Protein AF-A0A8B9BIR7-F1 (afdb_monomer)

InterPro domains:
  IPR000592 Small ribosomal subunit protein eS27 [PF01667] (57-102)
  IPR000592 Small ribosomal subunit protein eS27 [PS01168] (65-97)
  IPR000592 Small ribosomal subunit protein eS27 [PTHR11594] (31-102)
  IPR011332 Zinc-binding ribosomal protein [SSF57829] (57-102)
  IPR023407 Small ribosomal subunit protein eS27, zinc-binding domain superfamily [G3DSA:2.20.25.100] (31-102)

Foldseek 3Di:
DDDDDDDDDDDDDDDDYDDDDDDPPPPPPDPDDDDPPDHDPVVQVPDDQVPHPDHDDPKDWDWFQDPPPRDTDIDIQQDPDFDADPPPRDTRWDHDPGGTHD

Nearest PDB structures (foldseek):
  7aju-assembly1_Db  TM=9.664E-01  e=1.547E-08  Saccharomyces cerevisiae S288C
  8b2l-assembly1_K1  TM=9.801E-01  e=1.451E-08  Nicotiana tabacum
  5xxu-assembly1_b  TM=9.657E-01  e=2.131E-08  Toxoplasma gondii
  6az1-assembly1_c  TM=9.243E-01  e=4.311E-08  Leishmania donovani
  6xiq-assembly1_AR  TM=9.053E-01  e=1.361E-08  Saccharomyces cerevisiae

Radius of gyration: 37.05 Å; Cα contacts (8 Å, |Δi|>4): 98; chains: 1; bounding box: 102×54×69 Å

Structure (mmCIF, N/CA/C/O backbone):
data_AF-A0A8B9BIR7-F1
#
_entry.id   AF-A0A8B9BIR7-F1
#
loop_
_atom_site.group_PDB
_atom_site.id
_atom_site.type_symbol
_atom_site.label_atom_id
_atom_site.label_alt_id
_atom_site.label_comp_id
_atom_site.label_asym_id
_atom_site.label_entity_id
_atom_site.label_seq_id
_atom_site.pdbx_PDB_ins_code
_atom_site.Cartn_x
_atom_site.Cartn_y
_atom_site.Cartn_z
_atom_site.occupancy
_atom_site.B_iso_or_equiv
_atom_site.auth_seq_id
_atom_site.auth_comp_id
_atom_site.auth_asym_id
_atom_site.auth_atom_id
_atom_site.pdbx_PDB_model_num
ATOM 1 N N . ARG A 1 1 ? 86.215 -30.071 -42.010 1.00 50.22 1 ARG A N 1
ATOM 2 C CA . ARG A 1 1 ? 86.258 -30.140 -43.493 1.00 50.22 1 ARG A CA 1
ATOM 3 C C . ARG A 1 1 ? 86.131 -31.599 -43.901 1.00 50.22 1 ARG A C 1
ATOM 5 O O . ARG A 1 1 ? 86.963 -32.366 -43.439 1.00 50.22 1 ARG A O 1
ATOM 12 N N . HIS A 1 2 ? 85.089 -31.912 -44.678 1.00 37.97 2 HIS A N 1
ATOM 13 C CA . HIS A 1 2 ? 84.948 -32.938 -45.735 1.00 37.97 2 HIS A CA 1
ATOM 14 C C . HIS A 1 2 ? 83.480 -33.417 -45.808 1.00 37.97 2 HIS A C 1
ATOM 16 O O . HIS A 1 2 ? 83.072 -34.328 -45.106 1.00 37.97 2 HIS A O 1
ATOM 22 N N . LEU A 1 3 ? 82.671 -32.652 -46.554 1.00 44.28 3 LEU A N 1
ATOM 23 C CA . LEU A 1 3 ? 81.951 -33.075 -47.766 1.00 44.28 3 LEU A CA 1
ATOM 24 C C . LEU A 1 3 ? 81.347 -34.504 -47.839 1.00 44.28 3 LEU A C 1
ATOM 26 O O . LEU A 1 3 ? 82.097 -35.466 -47.930 1.00 44.28 3 LEU A O 1
ATOM 30 N N . LEU A 1 4 ? 80.006 -34.565 -47.999 1.00 43.12 4 LEU A N 1
ATOM 31 C CA . LEU A 1 4 ? 79.227 -35.215 -49.094 1.00 43.12 4 LEU A CA 1
ATOM 32 C C . LEU A 1 4 ? 78.060 -36.134 -48.679 1.00 43.12 4 LEU A C 1
ATOM 34 O O . LEU A 1 4 ? 78.209 -37.028 -47.858 1.00 43.12 4 LEU A O 1
ATOM 38 N N . GLY A 1 5 ? 76.954 -35.973 -49.423 1.00 35.22 5 GLY A N 1
ATOM 39 C CA . GLY A 1 5 ? 75.919 -36.986 -49.683 1.00 35.22 5 GLY A CA 1
ATOM 40 C C . GLY A 1 5 ? 74.782 -37.001 -48.657 1.00 35.22 5 GLY A C 1
ATOM 41 O O . GLY A 1 5 ? 75.023 -37.024 -47.465 1.00 35.22 5 GLY A O 1
ATOM 42 N N . GLY A 1 6 ? 73.500 -36.978 -49.004 1.00 38.16 6 GLY A N 1
ATOM 43 C CA . GLY A 1 6 ? 72.841 -37.324 -50.255 1.00 38.16 6 GLY A CA 1
ATOM 44 C C . GLY A 1 6 ? 71.629 -38.201 -49.924 1.00 38.16 6 GLY A C 1
ATOM 45 O O . GLY A 1 6 ? 71.755 -39.160 -49.174 1.00 38.16 6 GLY A O 1
ATOM 46 N N . GLY A 1 7 ? 70.478 -37.891 -50.522 1.00 36.06 7 GLY A N 1
ATOM 47 C CA . GLY A 1 7 ? 69.470 -38.896 -50.862 1.00 36.06 7 GLY A CA 1
ATOM 48 C C . GLY A 1 7 ? 68.332 -39.169 -49.871 1.00 36.06 7 GLY A C 1
ATOM 49 O O . GLY A 1 7 ? 68.530 -39.492 -48.707 1.00 36.06 7 GLY A O 1
ATOM 50 N N . GLY A 1 8 ? 67.123 -39.209 -50.438 1.00 34.78 8 GLY A N 1
ATOM 51 C CA . GLY A 1 8 ? 66.208 -40.317 -50.167 1.00 34.78 8 GLY A CA 1
ATOM 52 C C . GLY A 1 8 ? 64.949 -39.974 -49.383 1.00 34.78 8 GLY A C 1
ATOM 53 O O . GLY A 1 8 ? 64.911 -40.070 -48.160 1.00 34.78 8 GLY A O 1
ATOM 54 N N . ALA A 1 9 ? 63.877 -39.681 -50.120 1.00 48.91 9 ALA A N 1
ATOM 55 C CA . ALA A 1 9 ? 62.512 -39.660 -49.617 1.00 48.91 9 ALA A CA 1
ATOM 56 C C . ALA A 1 9 ? 62.182 -40.934 -48.820 1.00 48.91 9 ALA A C 1
ATOM 58 O O . ALA A 1 9 ? 62.383 -42.053 -49.293 1.00 48.91 9 ALA A O 1
ATOM 59 N N . ARG A 1 10 ? 61.590 -40.768 -47.635 1.00 42.69 10 ARG A N 1
ATOM 60 C CA . ARG A 1 10 ? 60.947 -41.866 -46.912 1.00 42.69 10 ARG A CA 1
ATOM 61 C C . ARG A 1 10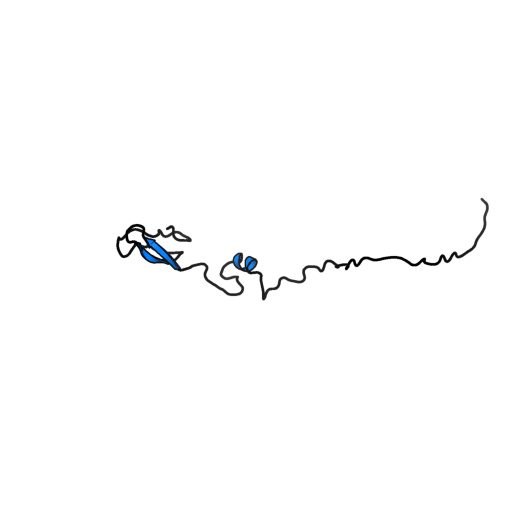 ? 59.489 -41.519 -46.657 1.00 42.69 10 ARG A C 1
ATOM 63 O O . ARG A 1 10 ? 59.120 -41.005 -45.608 1.00 42.69 10 ARG A O 1
ATOM 70 N N . TRP A 1 11 ? 58.660 -41.870 -47.633 1.00 39.38 11 TRP A N 1
ATOM 71 C CA . TRP A 1 11 ? 57.221 -42.011 -47.467 1.00 39.38 11 TRP A CA 1
ATOM 72 C C . TRP A 1 11 ? 56.952 -43.125 -46.448 1.00 39.38 11 TRP A C 1
ATOM 74 O O . TRP A 1 11 ? 57.053 -44.311 -46.770 1.00 39.38 11 TRP A O 1
ATOM 84 N N . ARG A 1 12 ? 56.628 -42.774 -45.198 1.00 43.78 12 ARG A N 1
ATOM 85 C CA . ARG A 1 12 ? 56.000 -43.726 -44.273 1.00 43.78 12 ARG A CA 1
ATOM 86 C C . ARG A 1 12 ? 54.505 -43.459 -44.194 1.00 43.78 12 ARG A C 1
ATOM 88 O O . ARG A 1 12 ? 54.051 -42.536 -43.534 1.00 43.78 12 ARG A O 1
ATOM 95 N N . ARG A 1 13 ? 53.804 -44.336 -44.916 1.00 42.78 13 ARG A N 1
ATOM 96 C CA . ARG A 1 13 ? 52.473 -44.897 -44.660 1.00 42.78 13 ARG A CA 1
ATOM 97 C C . ARG A 1 13 ? 51.864 -44.497 -43.313 1.00 42.78 13 ARG A C 1
ATOM 99 O O . ARG A 1 13 ? 52.381 -44.876 -42.264 1.00 42.78 13 ARG A O 1
ATOM 106 N N . GLY A 1 14 ? 50.717 -43.824 -43.391 1.00 38.50 14 GLY A N 1
ATOM 107 C CA . GLY A 1 14 ? 49.757 -43.751 -42.299 1.00 38.50 14 GLY A CA 1
ATOM 108 C C . GLY A 1 14 ? 49.264 -45.151 -41.940 1.00 38.50 14 GLY A C 1
ATOM 109 O O . GLY A 1 14 ? 48.862 -45.920 -42.814 1.00 38.50 14 GLY A O 1
ATOM 110 N N . ALA A 1 15 ? 49.341 -45.476 -40.654 1.00 47.03 15 ALA A N 1
ATOM 111 C CA . ALA A 1 15 ? 48.680 -46.627 -40.067 1.00 47.03 15 ALA A CA 1
ATOM 112 C C . ALA A 1 15 ? 47.296 -46.188 -39.576 1.00 47.03 15 ALA A C 1
ATOM 114 O O . ALA A 1 15 ? 47.158 -45.170 -38.897 1.00 47.03 15 ALA A O 1
ATOM 115 N N . ALA A 1 16 ? 46.283 -46.953 -39.966 1.00 39.97 16 ALA A N 1
ATOM 116 C CA . ALA A 1 16 ? 44.903 -46.782 -39.559 1.00 39.97 16 ALA A CA 1
ATOM 117 C C . ALA A 1 16 ? 44.614 -47.491 -38.222 1.00 39.97 16 ALA A C 1
ATOM 119 O O . ALA A 1 16 ? 44.971 -48.655 -38.064 1.00 39.97 16 ALA A O 1
ATOM 120 N N . GLY A 1 17 ? 43.872 -46.795 -37.348 1.00 42.88 17 GLY A N 1
ATOM 121 C CA . GLY A 1 17 ? 42.937 -47.333 -36.342 1.00 42.88 17 GLY A CA 1
ATOM 122 C C . GLY A 1 17 ? 43.515 -47.829 -35.003 1.00 42.88 17 GLY A C 1
ATOM 123 O O . GLY A 1 17 ? 44.701 -48.136 -34.946 1.00 42.88 17 GLY A O 1
ATOM 124 N N . PRO A 1 18 ? 42.695 -47.959 -33.929 1.00 50.88 18 PRO A N 1
ATOM 125 C CA . PRO A 1 18 ? 41.223 -47.931 -33.912 1.00 50.88 18 PRO A CA 1
ATOM 126 C C . PRO A 1 18 ? 40.586 -47.024 -32.827 1.00 50.88 18 PRO A C 1
ATOM 128 O O . PRO A 1 18 ? 41.222 -46.621 -31.862 1.00 50.88 18 PRO A O 1
ATOM 131 N N . GLY A 1 19 ? 39.269 -46.818 -32.944 1.00 39.03 19 GLY A N 1
ATOM 132 C CA . GLY A 1 19 ? 38.388 -46.914 -31.773 1.00 39.03 19 GLY A CA 1
ATOM 133 C C . GLY A 1 19 ? 37.918 -45.619 -31.106 1.00 39.03 19 GLY A C 1
ATOM 134 O O . GLY A 1 19 ? 38.591 -45.079 -30.244 1.00 39.03 19 GLY A O 1
ATOM 135 N N . GLY A 1 20 ? 36.678 -45.236 -31.433 1.00 42.78 20 GLY A N 1
ATOM 136 C CA . GLY A 1 20 ? 35.608 -45.065 -30.441 1.00 42.78 20 GLY A CA 1
ATOM 137 C C . GLY A 1 20 ? 35.663 -43.869 -29.486 1.00 42.78 20 GLY A C 1
ATOM 138 O O . GLY A 1 20 ? 36.449 -43.836 -28.550 1.00 42.78 20 GLY A O 1
ATOM 139 N N . GLY A 1 21 ? 34.690 -42.968 -29.634 1.00 38.84 21 GLY A N 1
ATOM 140 C CA . GLY A 1 21 ? 34.287 -42.046 -28.572 1.00 38.84 21 GLY A CA 1
ATOM 141 C C . GLY A 1 21 ? 33.890 -40.686 -29.119 1.00 38.84 21 GLY A C 1
ATOM 142 O O . GLY A 1 21 ? 34.745 -39.844 -29.374 1.00 38.84 21 GLY A O 1
ATOM 143 N N . GLY A 1 22 ? 32.589 -40.478 -29.321 1.00 46.56 22 GLY A N 1
ATOM 144 C CA . GLY A 1 22 ? 32.037 -39.185 -29.702 1.00 46.56 22 GLY A CA 1
ATOM 145 C C . GLY A 1 22 ? 32.381 -38.125 -28.661 1.00 46.56 22 GLY A C 1
ATOM 146 O O . GLY A 1 22 ? 31.855 -38.137 -27.555 1.00 46.56 22 GLY A O 1
ATOM 147 N N . ALA A 1 23 ? 33.257 -37.200 -29.029 1.00 44.41 23 ALA A N 1
ATOM 148 C CA . ALA A 1 23 ? 33.364 -35.911 -28.375 1.00 44.41 23 ALA A CA 1
ATOM 149 C C . ALA A 1 23 ? 32.863 -34.893 -29.390 1.00 44.41 23 ALA A C 1
ATOM 151 O O . ALA A 1 23 ? 33.598 -3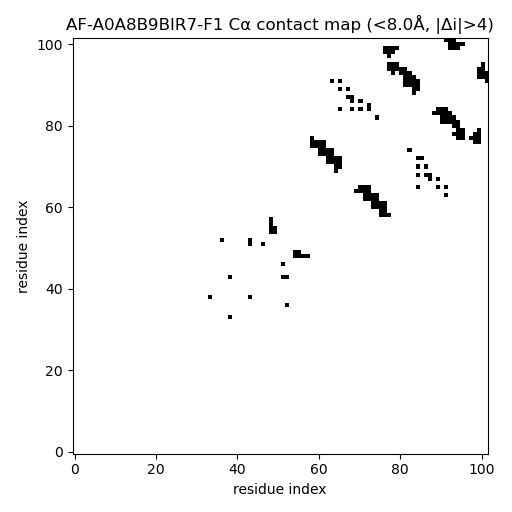4.457 -30.281 1.00 44.41 23 ALA A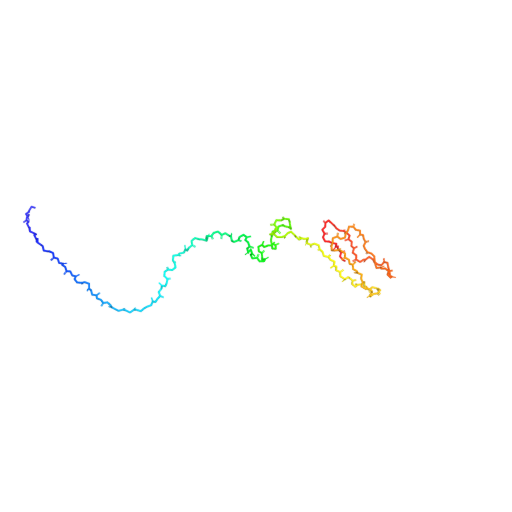 O 1
ATOM 152 N N . GLU A 1 24 ? 31.574 -34.578 -29.287 1.00 47.62 24 GLU A N 1
ATOM 153 C CA . GLU A 1 24 ? 30.995 -33.416 -29.937 1.00 47.62 24 GLU A CA 1
ATOM 154 C C . GLU A 1 24 ? 31.815 -32.213 -29.477 1.00 47.62 24 GLU A C 1
ATOM 156 O O . GLU A 1 24 ? 31.728 -31.753 -28.338 1.00 47.62 24 GLU A O 1
ATOM 161 N N . ARG A 1 25 ? 32.714 -31.762 -30.353 1.00 49.34 25 ARG A N 1
ATOM 162 C CA . ARG A 1 25 ? 33.470 -30.532 -30.173 1.00 49.34 25 ARG A CA 1
ATOM 163 C C . ARG A 1 25 ? 32.475 -29.386 -30.266 1.00 49.34 25 ARG A C 1
ATOM 165 O O . ARG A 1 25 ? 32.290 -28.793 -31.325 1.00 49.34 25 ARG A O 1
ATOM 172 N N . GLY A 1 26 ? 31.828 -29.090 -29.146 1.00 49.62 26 GLY A N 1
ATOM 173 C CA . GLY A 1 26 ? 31.129 -27.839 -28.938 1.00 49.62 26 GLY A CA 1
ATOM 174 C C . GLY A 1 26 ? 32.153 -26.717 -29.004 1.00 49.62 26 GLY A C 1
ATOM 175 O O . GLY A 1 26 ? 32.815 -26.410 -28.017 1.00 49.62 26 GLY A O 1
ATOM 176 N N . CYS A 1 27 ? 32.302 -26.109 -30.182 1.00 45.44 27 CYS A N 1
ATOM 177 C CA . CYS A 1 27 ? 32.788 -24.742 -30.281 1.00 45.44 27 CYS A CA 1
ATOM 178 C C . CYS A 1 27 ? 31.918 -23.926 -29.321 1.00 45.44 27 CYS A C 1
ATOM 180 O O . CYS A 1 27 ? 30.699 -23.881 -29.496 1.00 45.44 27 CYS A O 1
ATOM 182 N N . SER A 1 28 ? 32.515 -23.383 -28.258 1.00 60.06 28 SER A N 1
ATOM 183 C CA . SER A 1 28 ? 31.834 -22.547 -27.275 1.00 60.06 28 SER A CA 1
ATOM 184 C C . SER A 1 28 ? 31.253 -21.342 -28.004 1.00 60.06 28 SER A C 1
ATOM 186 O O . SER A 1 28 ? 31.938 -20.344 -28.230 1.00 60.06 28 SER A O 1
ATOM 188 N N . ARG A 1 29 ? 30.000 -21.487 -28.442 1.00 53.38 29 ARG A N 1
ATOM 189 C CA . ARG A 1 29 ? 29.244 -20.469 -29.155 1.00 53.38 29 ARG A CA 1
ATOM 190 C C . ARG A 1 29 ? 29.234 -19.245 -28.237 1.00 53.38 29 ARG A C 1
ATOM 192 O O . ARG A 1 29 ? 28.732 -19.367 -27.116 1.00 53.38 29 ARG A O 1
ATOM 199 N N . PRO A 1 30 ? 29.811 -18.099 -28.641 1.00 55.00 30 PRO A N 1
ATOM 200 C CA . PRO A 1 30 ? 29.661 -16.882 -27.856 1.00 55.00 30 PRO A CA 1
ATOM 201 C C . PRO A 1 30 ? 28.158 -16.668 -27.660 1.00 55.00 30 PRO A C 1
ATOM 203 O O . PRO A 1 30 ? 27.392 -16.922 -28.588 1.00 55.00 30 PRO A O 1
ATOM 206 N N . GLN A 1 31 ? 27.721 -16.318 -26.447 1.00 61.72 31 GLN A N 1
ATOM 207 C CA . GLN A 1 31 ? 26.300 -16.140 -26.131 1.00 61.72 31 GLN A CA 1
ATOM 208 C C . GLN A 1 31 ? 25.712 -15.073 -27.067 1.00 61.72 31 GLN A C 1
ATOM 210 O O . GLN A 1 31 ? 25.875 -13.872 -26.859 1.00 61.72 31 GLN A O 1
ATOM 215 N N . LEU A 1 32 ? 25.092 -15.524 -28.157 1.00 61.81 32 LEU A N 1
ATOM 216 C CA . LEU A 1 32 ? 24.524 -14.685 -29.201 1.00 61.81 32 LEU A CA 1
ATOM 217 C C . LEU A 1 32 ? 23.221 -14.090 -28.668 1.00 61.81 32 LEU A C 1
ATOM 219 O O . LEU A 1 32 ? 22.181 -14.726 -28.765 1.00 61.81 32 LEU A O 1
ATOM 223 N N . ALA A 1 33 ? 23.328 -12.874 -28.129 1.00 71.00 33 ALA A N 1
ATOM 224 C CA . ALA A 1 33 ? 22.252 -11.959 -27.750 1.00 71.00 33 ALA A CA 1
ATOM 225 C C . ALA A 1 33 ? 21.275 -12.443 -26.654 1.00 71.00 33 ALA A C 1
ATOM 227 O O . ALA A 1 33 ? 20.808 -13.576 -26.616 1.00 71.00 33 ALA A O 1
ATOM 228 N N . LYS A 1 34 ? 20.930 -11.532 -25.739 1.00 75.38 34 LYS A N 1
ATOM 229 C CA . LYS A 1 34 ? 19.862 -11.749 -24.754 1.00 75.38 34 LYS A CA 1
ATOM 230 C C . LYS A 1 34 ? 18.516 -11.767 -25.478 1.00 75.38 34 LYS A C 1
ATOM 232 O O . LYS A 1 34 ? 18.221 -10.805 -26.185 1.00 75.38 34 LYS A O 1
ATOM 237 N N . ASP A 1 35 ? 17.712 -12.815 -25.286 1.00 81.94 35 ASP A N 1
ATOM 238 C CA . ASP A 1 35 ? 16.338 -12.848 -25.797 1.00 81.94 35 ASP A CA 1
ATOM 239 C C . ASP A 1 35 ? 15.516 -11.747 -25.106 1.00 81.94 35 ASP A C 1
ATOM 241 O O . ASP A 1 35 ? 15.333 -11.743 -23.886 1.00 81.94 35 ASP A O 1
ATOM 245 N N . LEU A 1 36 ? 15.094 -10.754 -25.890 1.00 82.62 36 LEU A N 1
ATOM 246 C CA . LEU A 1 36 ? 14.348 -9.594 -25.403 1.00 82.62 36 LEU A CA 1
ATOM 247 C C . LEU A 1 36 ? 12.840 -9.849 -25.349 1.00 82.62 36 LEU A C 1
ATOM 249 O O . LEU A 1 36 ? 12.147 -9.150 -24.608 1.00 82.62 36 LEU A O 1
ATOM 253 N N . LEU A 1 37 ? 12.342 -10.805 -26.137 1.00 86.88 37 LEU A N 1
ATOM 254 C CA . LEU A 1 37 ? 10.912 -11.079 -26.274 1.00 86.88 37 LEU A CA 1
ATOM 255 C C . LEU A 1 37 ? 10.431 -12.093 -25.235 1.00 86.88 37 LEU A C 1
ATOM 257 O O . LEU A 1 37 ? 9.300 -11.983 -24.769 1.00 86.88 37 LEU A O 1
ATOM 261 N N . HIS A 1 38 ? 11.301 -13.017 -24.821 1.00 87.06 38 HIS A N 1
ATOM 262 C CA . HIS A 1 38 ? 10.985 -14.031 -23.810 1.00 87.06 38 HIS A CA 1
ATOM 263 C C . HIS A 1 38 ? 12.035 -14.037 -22.687 1.00 87.06 38 HIS A C 1
ATOM 265 O O . HIS A 1 38 ? 12.786 -15.001 -22.525 1.00 87.06 38 HIS A O 1
ATOM 271 N N . PRO A 1 39 ? 12.128 -12.949 -21.901 1.00 87.88 39 PRO A N 1
ATOM 272 C CA . PRO A 1 39 ? 13.031 -12.909 -20.759 1.00 87.88 39 PRO A CA 1
ATOM 273 C C . PRO A 1 39 ? 12.634 -13.949 -19.706 1.00 87.88 39 PRO A C 1
ATOM 275 O O . PRO A 1 39 ? 11.458 -14.280 -19.537 1.00 87.88 39 PRO A O 1
ATOM 278 N N . SER A 1 40 ? 13.608 -14.419 -18.928 1.00 90.75 40 SER A N 1
ATOM 279 C CA . SER A 1 40 ? 13.307 -15.301 -17.801 1.00 90.75 40 SER A CA 1
ATOM 280 C C . SER A 1 40 ? 12.490 -14.560 -16.719 1.00 90.75 40 SER A C 1
ATOM 282 O O . SER A 1 40 ? 12.722 -13.368 -16.469 1.00 90.75 40 SER A O 1
ATOM 284 N N . PRO A 1 41 ? 11.572 -15.237 -15.999 1.00 89.75 41 PRO A N 1
ATOM 285 C CA . PRO A 1 41 ? 10.773 -14.608 -14.939 1.00 89.75 41 PRO A CA 1
ATOM 286 C C . PRO A 1 41 ? 11.617 -13.975 -13.821 1.00 89.75 41 PRO A C 1
ATOM 288 O O . PRO A 1 41 ? 11.205 -13.016 -13.165 1.00 89.75 41 PRO A O 1
ATOM 291 N N . GLU A 1 42 ? 12.809 -14.514 -13.582 1.00 90.94 42 GLU A N 1
ATOM 292 C CA . GLU A 1 42 ? 13.764 -14.012 -12.595 1.00 90.94 42 GLU A CA 1
ATOM 293 C C . GLU A 1 42 ? 14.361 -12.669 -13.026 1.00 90.94 42 GLU A C 1
ATOM 295 O O . GLU A 1 42 ? 14.427 -11.726 -12.230 1.00 90.94 42 GLU A O 1
ATOM 300 N N . GLU A 1 43 ? 14.733 -12.542 -14.300 1.00 89.81 43 GLU A N 1
ATOM 301 C CA . GLU A 1 43 ? 15.220 -11.288 -14.870 1.00 89.81 43 GLU A CA 1
ATOM 302 C C . GLU A 1 43 ? 14.132 -10.211 -14.875 1.00 89.81 43 GLU A C 1
ATOM 304 O O . GLU A 1 43 ? 14.419 -9.049 -14.583 1.00 89.81 43 GLU A O 1
ATOM 309 N N . GLU A 1 44 ? 12.874 -10.570 -15.137 1.00 91.94 44 GLU A N 1
ATOM 310 C CA . GLU A 1 44 ? 11.756 -9.624 -15.080 1.00 91.94 44 GLU A CA 1
ATOM 311 C C . GLU A 1 44 ? 11.458 -9.115 -13.666 1.00 91.94 44 GLU A C 1
ATOM 313 O O . GLU A 1 44 ? 11.191 -7.921 -13.481 1.00 91.94 44 GLU A O 1
ATOM 318 N N . LYS A 1 45 ? 11.550 -9.982 -12.649 1.00 91.44 45 LYS A N 1
ATOM 319 C CA . LYS A 1 45 ? 11.349 -9.600 -11.240 1.00 91.44 45 LYS A CA 1
ATOM 320 C C . LYS A 1 45 ? 12.392 -8.594 -10.757 1.00 91.44 45 LYS A C 1
ATOM 322 O O . LYS A 1 45 ? 12.056 -7.712 -9.967 1.00 91.44 45 LYS A O 1
ATOM 327 N N . ARG A 1 46 ? 13.631 -8.695 -11.251 1.00 92.94 46 ARG A N 1
ATOM 328 C CA . ARG A 1 46 ? 14.730 -7.768 -10.922 1.00 92.94 46 ARG A CA 1
ATOM 329 C C . ARG A 1 46 ? 14.578 -6.400 -11.591 1.00 92.94 46 ARG A C 1
ATOM 331 O O . ARG A 1 46 ? 15.116 -5.416 -11.084 1.00 92.94 46 ARG A O 1
ATOM 338 N N . LYS A 1 47 ? 13.853 -6.309 -12.711 1.00 93.31 47 LYS A N 1
ATOM 339 C CA . LYS A 1 47 ? 13.601 -5.037 -13.404 1.00 93.31 47 LYS A CA 1
ATOM 340 C C . LYS A 1 47 ? 12.654 -4.147 -12.592 1.00 93.31 47 LYS A C 1
ATOM 342 O O . LYS A 1 47 ? 11.696 -4.602 -11.965 1.00 93.31 47 LYS A O 1
ATOM 347 N N . HIS A 1 48 ? 12.881 -2.836 -12.672 1.00 95.75 48 HIS A N 1
ATOM 348 C CA . HIS A 1 48 ? 11.942 -1.845 -12.149 1.00 95.75 48 HIS A CA 1
ATOM 349 C C . HIS A 1 48 ? 10.571 -1.976 -12.836 1.00 95.75 48 HIS A C 1
ATOM 351 O O . HIS A 1 48 ? 10.505 -2.243 -14.033 1.00 95.75 48 HIS A O 1
ATOM 357 N N . LYS A 1 49 ? 9.477 -1.700 -12.112 1.00 94.75 49 LYS A N 1
ATOM 358 C CA . LYS A 1 49 ? 8.090 -1.892 -12.587 1.00 94.75 49 LYS A CA 1
ATOM 359 C C . LYS A 1 49 ? 7.772 -1.265 -13.958 1.00 94.75 49 LYS A C 1
ATOM 361 O O . LYS A 1 49 ? 7.038 -1.859 -14.735 1.00 94.75 49 LYS A O 1
ATOM 366 N N . LYS A 1 50 ? 8.362 -0.105 -14.288 1.00 95.81 50 LYS A N 1
ATOM 367 C CA . LYS A 1 50 ? 8.192 0.576 -15.595 1.00 95.81 50 LYS A CA 1
ATOM 368 C C . LYS A 1 50 ? 9.090 0.037 -16.724 1.00 95.81 50 LYS A C 1
ATOM 370 O O . LYS A 1 50 ? 8.898 0.419 -17.872 1.00 95.81 50 LYS A O 1
ATOM 375 N N . LYS A 1 51 ? 10.104 -0.773 -16.399 1.00 94.44 51 LYS A N 1
ATOM 376 C CA . LYS A 1 51 ? 11.134 -1.298 -17.322 1.00 94.44 51 LYS A CA 1
ATOM 377 C C . LYS A 1 51 ? 10.965 -2.791 -17.629 1.00 94.44 51 LYS A C 1
ATOM 379 O O . LYS A 1 51 ? 11.819 -3.378 -18.288 1.00 94.44 51 LYS A O 1
ATOM 384 N N . ARG A 1 52 ? 9.907 -3.414 -17.111 1.00 94.25 52 ARG A N 1
ATOM 385 C CA . ARG A 1 52 ? 9.489 -4.768 -17.494 1.00 94.25 52 ARG A CA 1
ATOM 386 C C . ARG A 1 52 ? 8.982 -4.769 -18.936 1.00 94.25 52 ARG A C 1
ATOM 388 O O . ARG A 1 52 ? 8.643 -3.702 -19.446 1.00 94.25 52 ARG A O 1
ATOM 395 N N . LEU A 1 53 ? 8.938 -5.949 -19.562 1.00 92.81 53 LEU A N 1
ATOM 396 C CA . LEU A 1 53 ? 8.399 -6.103 -20.916 1.00 92.81 53 LEU A CA 1
ATOM 397 C C . LEU A 1 53 ? 6.953 -5.591 -20.972 1.00 92.81 53 LEU A C 1
ATOM 399 O O . LEU A 1 53 ? 6.610 -4.780 -21.826 1.00 92.81 53 LEU A O 1
ATOM 403 N N . VAL A 1 54 ? 6.154 -5.985 -19.978 1.00 94.12 54 VAL A N 1
ATOM 404 C CA . VAL A 1 54 ? 4.818 -5.444 -19.725 1.00 94.12 54 VAL A CA 1
ATOM 405 C C . VAL A 1 54 ? 4.809 -4.743 -18.371 1.00 94.12 54 VAL A C 1
ATOM 407 O O . VAL A 1 54 ? 5.282 -5.275 -17.363 1.00 94.12 54 VAL A O 1
ATOM 410 N N . GLN A 1 55 ? 4.287 -3.519 -18.340 1.00 94.81 55 GLN A N 1
ATOM 411 C CA . GLN A 1 55 ? 4.228 -2.725 -17.118 1.00 94.81 55 GLN A CA 1
ATOM 412 C C . GLN A 1 55 ? 3.123 -3.237 -16.193 1.00 94.81 55 GLN A C 1
ATOM 414 O O . GLN A 1 55 ? 1.967 -3.355 -16.588 1.00 94.81 55 GLN A O 1
ATOM 419 N N . SER A 1 56 ? 3.476 -3.490 -14.934 1.00 93.75 56 SER A N 1
ATOM 420 C CA . SER A 1 56 ? 2.534 -3.902 -13.893 1.00 93.75 56 SER A CA 1
ATOM 421 C C . SER A 1 56 ? 2.900 -3.281 -12.541 1.00 93.75 56 SER A C 1
ATOM 423 O O . SER A 1 56 ? 4.087 -3.074 -12.250 1.00 93.75 56 SER A O 1
ATOM 425 N N . PRO A 1 57 ? 1.911 -2.930 -11.700 1.00 95.56 57 PRO A N 1
ATOM 426 C CA . PRO A 1 57 ? 2.179 -2.412 -10.365 1.00 95.56 57 PRO A CA 1
ATOM 427 C C . PRO A 1 57 ? 2.781 -3.495 -9.452 1.00 95.56 57 PRO A C 1
ATOM 429 O O . PRO A 1 57 ? 2.540 -4.682 -9.623 1.00 95.56 57 PRO A O 1
ATOM 432 N N . ASN A 1 58 ? 3.556 -3.072 -8.446 1.00 94.44 58 ASN A N 1
ATOM 433 C CA . ASN A 1 58 ? 4.065 -3.958 -7.380 1.00 94.44 58 ASN A CA 1
ATOM 434 C C . ASN A 1 58 ? 3.151 -3.979 -6.136 1.00 94.44 58 ASN A C 1
ATOM 436 O O . ASN A 1 58 ? 3.451 -4.660 -5.156 1.00 94.44 58 ASN A O 1
ATOM 440 N N . SER A 1 59 ? 2.095 -3.167 -6.133 1.00 95.81 59 SER A N 1
ATOM 441 C CA . SER A 1 59 ? 1.123 -3.063 -5.047 1.00 95.81 59 SER A CA 1
ATOM 442 C C . SER A 1 59 ? 0.008 -4.094 -5.204 1.00 95.81 59 SER A C 1
ATOM 444 O O . SER A 1 59 ? -0.279 -4.529 -6.315 1.00 95.81 59 SER A O 1
ATOM 446 N N . TYR A 1 60 ? -0.631 -4.457 -4.098 1.00 96.56 60 TYR A N 1
ATOM 447 C CA . TYR A 1 60 ? -1.673 -5.480 -4.038 1.00 96.56 60 TYR A CA 1
ATOM 448 C C . TYR A 1 60 ? -2.650 -5.163 -2.903 1.00 96.56 60 TYR A C 1
ATOM 450 O O . TYR A 1 60 ? -2.312 -4.417 -1.980 1.00 96.56 60 TYR A O 1
ATOM 458 N N . PHE A 1 61 ? -3.850 -5.727 -2.989 1.00 96.38 61 PHE A N 1
ATOM 459 C CA . PHE A 1 61 ? -4.815 -5.745 -1.895 1.00 96.38 61 PHE A CA 1
ATOM 460 C C . PHE A 1 61 ? -4.624 -7.028 -1.090 1.00 96.38 61 PHE A C 1
ATOM 462 O O . PHE A 1 61 ? -4.270 -8.067 -1.648 1.00 96.38 61 PHE A O 1
ATOM 469 N N . MET A 1 62 ? -4.786 -6.936 0.222 1.00 95.31 62 MET A N 1
ATOM 470 C CA . MET A 1 62 ? -4.563 -8.038 1.146 1.00 95.31 62 MET A CA 1
ATOM 471 C C . MET A 1 62 ? -5.622 -8.040 2.241 1.00 95.31 62 MET A C 1
ATOM 473 O O . MET A 1 62 ? -6.024 -6.989 2.732 1.00 95.31 62 MET A O 1
ATOM 477 N N . ASP A 1 63 ? -6.048 -9.235 2.623 1.00 94.62 63 ASP A N 1
ATOM 478 C CA . ASP A 1 63 ? -7.106 -9.440 3.602 1.00 94.62 63 ASP A CA 1
ATOM 479 C C . ASP A 1 63 ? -6.499 -9.568 4.996 1.00 94.62 63 ASP A C 1
ATOM 481 O O . ASP A 1 63 ? -5.820 -10.550 5.309 1.00 94.62 63 ASP A O 1
ATOM 485 N N . VAL A 1 64 ? -6.728 -8.565 5.844 1.00 94.00 64 VAL A N 1
ATOM 486 C CA . VAL A 1 64 ? -6.221 -8.546 7.219 1.00 94.00 64 VAL A CA 1
ATOM 487 C C . VAL A 1 64 ? -7.343 -8.952 8.162 1.00 94.00 64 VAL A C 1
ATOM 489 O O . VAL A 1 64 ? -8.397 -8.316 8.222 1.00 94.00 64 VAL A O 1
ATOM 492 N N . LYS A 1 65 ? -7.105 -10.023 8.921 1.00 94.25 65 LYS A N 1
ATOM 493 C CA . LYS A 1 65 ? -7.974 -10.431 10.026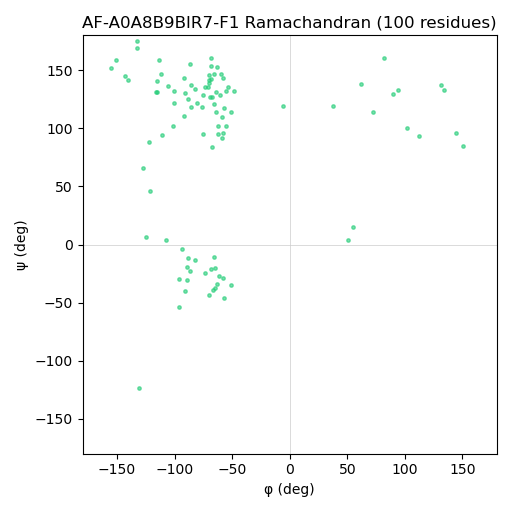 1.00 94.25 65 LYS A CA 1
ATOM 494 C C . LYS A 1 65 ? -7.648 -9.584 11.246 1.00 94.25 65 LYS A C 1
ATOM 496 O O . LYS A 1 65 ? -6.514 -9.587 11.717 1.00 94.25 65 LYS A O 1
ATOM 501 N N . CYS A 1 66 ? -8.639 -8.875 11.768 1.00 94.56 66 CYS A N 1
ATOM 502 C CA . CYS A 1 66 ? -8.454 -8.115 12.996 1.00 94.56 66 CYS A CA 1
ATOM 503 C C . CYS A 1 66 ? -8.401 -9.047 14.224 1.00 94.56 66 CYS A C 1
ATOM 505 O O . CYS A 1 66 ? -9.275 -9.909 14.346 1.00 94.56 66 CYS A O 1
ATOM 507 N N . PRO A 1 67 ? -7.465 -8.841 15.172 1.00 90.88 67 PRO A N 1
ATOM 508 C CA . PRO A 1 67 ? -7.358 -9.669 16.377 1.00 90.88 67 PRO A CA 1
ATOM 509 C C . PRO A 1 67 ? -8.525 -9.503 17.365 1.00 90.88 67 PRO A C 1
ATOM 511 O O . PRO A 1 67 ? -8.742 -10.381 18.190 1.00 90.88 67 PRO A O 1
ATOM 514 N N . GLY A 1 68 ? -9.275 -8.394 17.304 1.00 91.12 68 GLY A N 1
ATOM 515 C CA . GLY A 1 68 ? -10.406 -8.142 18.206 1.00 91.12 68 GLY A CA 1
ATOM 516 C C . GLY A 1 68 ? -11.759 -8.541 17.615 1.00 91.12 68 GLY A C 1
ATOM 517 O O . GLY A 1 68 ? -12.516 -9.294 18.217 1.00 91.12 68 GLY A O 1
ATOM 518 N N . CYS A 1 69 ? -12.072 -8.028 16.420 1.00 91.25 69 CYS A N 1
ATOM 519 C CA . CYS A 1 69 ? -13.390 -8.170 15.794 1.00 91.25 69 CYS A CA 1
ATOM 520 C C . CYS A 1 69 ? -13.532 -9.449 14.930 1.00 91.25 69 CY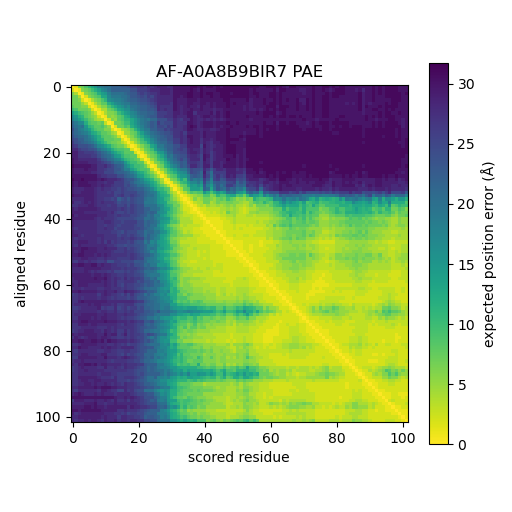S A C 1
ATOM 522 O O . CYS A 1 69 ? -14.640 -9.731 14.482 1.00 91.25 69 CYS A O 1
ATOM 524 N N . TYR A 1 70 ? -12.438 -10.174 14.627 1.00 92.19 70 TYR A N 1
ATOM 525 C CA . TYR A 1 70 ? -12.336 -11.302 13.667 1.00 92.19 70 TYR A CA 1
ATOM 526 C C . TYR A 1 70 ? -12.897 -11.049 12.254 1.00 92.19 70 TYR A C 1
ATOM 528 O O . TYR A 1 70 ? -12.871 -11.932 11.395 1.00 92.19 70 TYR A O 1
ATOM 536 N N . LYS A 1 71 ? -13.358 -9.827 11.978 1.00 92.56 71 LYS A N 1
ATOM 537 C CA . LYS A 1 71 ? -13.771 -9.378 10.653 1.00 92.56 71 LYS A CA 1
ATOM 538 C C . LYS A 1 71 ? -12.540 -9.236 9.764 1.00 92.56 71 LYS A C 1
ATOM 540 O O . LYS A 1 71 ? -11.476 -8.796 10.213 1.00 92.56 71 LYS A O 1
ATOM 545 N N . ILE A 1 72 ? -12.714 -9.619 8.506 1.00 93.44 72 ILE A N 1
ATOM 546 C CA . ILE A 1 72 ? -11.712 -9.460 7.458 1.00 93.44 72 ILE A CA 1
ATOM 547 C C . ILE A 1 72 ? -11.915 -8.082 6.834 1.00 93.44 72 ILE A C 1
ATOM 549 O O . ILE A 1 72 ? -13.013 -7.770 6.373 1.00 93.44 72 ILE A O 1
ATOM 553 N N . THR A 1 73 ? -10.860 -7.274 6.815 1.00 93.00 73 THR A N 1
ATOM 554 C CA . THR A 1 73 ? -10.843 -5.983 6.122 1.00 93.00 73 THR A CA 1
ATOM 555 C C . THR A 1 73 ? -9.829 -6.050 4.988 1.00 93.00 73 THR A C 1
ATOM 557 O O . THR A 1 73 ? -8.685 -6.455 5.199 1.00 93.00 73 THR A O 1
ATOM 560 N N . THR A 1 74 ? -10.232 -5.627 3.791 1.00 93.94 74 THR A N 1
ATOM 561 C CA . THR A 1 74 ? -9.339 -5.512 2.634 1.00 93.94 74 THR A CA 1
ATOM 562 C C . THR A 1 74 ? -8.463 -4.267 2.796 1.00 93.94 74 THR A C 1
ATOM 564 O O . THR A 1 74 ? -8.977 -3.147 2.849 1.00 93.94 74 THR A O 1
ATOM 567 N N . VAL A 1 75 ? -7.147 -4.436 2.866 1.00 95.31 75 VAL A N 1
ATOM 568 C CA . VAL A 1 75 ? -6.167 -3.356 3.046 1.00 95.31 75 VAL A CA 1
ATOM 569 C C . VAL A 1 75 ? -5.274 -3.256 1.810 1.00 95.31 75 VAL A C 1
ATOM 571 O O . VAL A 1 75 ? -4.882 -4.261 1.220 1.00 95.31 75 VAL A O 1
ATOM 574 N N . PHE A 1 76 ? -4.934 -2.034 1.400 1.00 96.56 76 PHE A N 1
ATOM 575 C CA . PHE A 1 76 ? -3.965 -1.800 0.331 1.00 96.56 76 PHE A CA 1
ATOM 576 C C . PHE A 1 76 ? -2.528 -1.875 0.865 1.00 96.56 76 PHE A C 1
ATOM 578 O O . PHE A 1 76 ? -2.206 -1.256 1.877 1.00 96.56 76 PHE A O 1
ATOM 585 N N . SER A 1 77 ? -1.628 -2.577 0.167 1.00 96.50 77 SER A N 1
ATOM 586 C CA . SER A 1 77 ? -0.273 -2.839 0.676 1.00 96.50 77 SER A CA 1
ATOM 587 C C . SER A 1 77 ? 0.611 -1.601 0.858 1.00 96.50 77 SER A C 1
ATOM 589 O O . SER A 1 77 ? 1.576 -1.669 1.610 1.00 96.50 77 SER A O 1
ATOM 591 N N . HIS A 1 78 ? 0.301 -0.480 0.198 1.00 96.12 78 HIS A N 1
ATOM 592 C CA . HIS A 1 78 ? 1.003 0.806 0.345 1.00 96.12 78 HIS A CA 1
ATOM 593 C C . HIS A 1 78 ? 0.024 1.898 0.808 1.00 96.12 78 HIS A C 1
ATOM 595 O O . HIS A 1 78 ? -0.060 2.967 0.204 1.00 96.12 78 HIS A O 1
ATOM 601 N N . ALA A 1 79 ? -0.807 1.589 1.809 1.00 95.56 79 ALA A N 1
ATOM 602 C CA . ALA A 1 79 ? -1.785 2.530 2.349 1.00 95.56 79 ALA A CA 1
ATOM 603 C C . ALA A 1 79 ? -1.115 3.835 2.815 1.00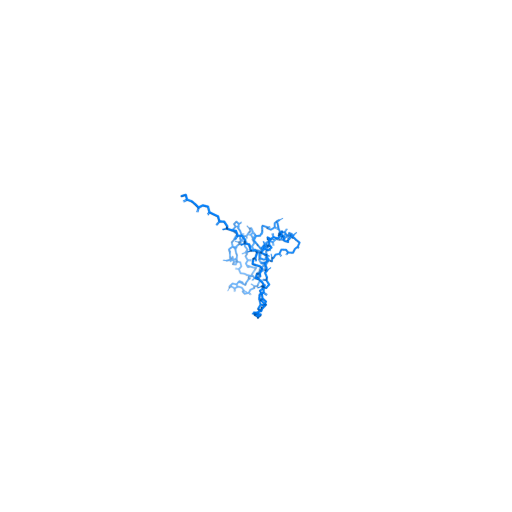 95.56 79 ALA A C 1
ATOM 605 O O . ALA A 1 79 ? -0.112 3.809 3.528 1.00 95.56 79 ALA A O 1
ATOM 606 N N . GLN A 1 80 ? -1.687 4.973 2.410 1.00 94.06 80 GLN A N 1
ATOM 607 C CA . GLN A 1 80 ? -1.202 6.310 2.779 1.00 94.06 80 GLN A CA 1
ATOM 608 C C . GLN A 1 80 ? -1.826 6.819 4.087 1.00 94.06 80 GLN A C 1
ATOM 610 O O . GLN A 1 80 ? -1.280 7.708 4.735 1.00 94.06 80 GLN A O 1
ATOM 615 N N . THR A 1 81 ? -2.954 6.238 4.490 1.00 94.00 81 THR A N 1
ATOM 616 C CA . THR A 1 81 ? -3.686 6.572 5.711 1.00 94.00 81 THR A CA 1
ATOM 617 C C . THR A 1 81 ? -3.652 5.410 6.699 1.00 94.00 81 THR A C 1
ATOM 619 O O . THR A 1 81 ? -3.412 4.258 6.332 1.00 94.00 81 THR A O 1
ATOM 622 N N . VAL A 1 82 ? -3.889 5.717 7.975 1.00 94.62 82 VAL A N 1
ATOM 623 C CA . VAL A 1 82 ? -4.092 4.697 9.010 1.00 94.62 82 VAL A CA 1
ATOM 624 C C . VAL A 1 82 ? -5.412 3.977 8.728 1.00 94.62 82 VAL A C 1
ATOM 626 O O . VAL A 1 82 ? -6.447 4.626 8.580 1.00 94.62 82 VAL A O 1
ATOM 629 N N . VAL A 1 83 ? -5.382 2.645 8.657 1.00 94.12 83 VAL A N 1
ATOM 630 C CA . VAL A 1 83 ? -6.578 1.826 8.401 1.00 94.12 83 VAL A CA 1
ATOM 631 C C . VAL A 1 83 ? -7.094 1.248 9.714 1.00 94.12 83 VAL A C 1
ATOM 633 O O . VAL A 1 83 ? -6.324 0.690 10.495 1.00 94.12 83 VAL A O 1
ATOM 636 N N . LEU A 1 84 ? -8.400 1.371 9.952 1.00 94.56 84 LEU A N 1
ATOM 637 C CA . LEU A 1 84 ? -9.076 0.933 11.178 1.00 94.56 84 LEU A CA 1
ATOM 638 C C . LEU A 1 84 ? -10.017 -0.259 10.894 1.00 94.56 84 LEU A C 1
ATOM 640 O O . LEU A 1 84 ? -10.617 -0.316 9.819 1.00 94.56 84 LEU A O 1
ATOM 644 N N . CYS A 1 85 ? -10.195 -1.199 11.841 1.00 94.38 85 CYS A N 1
ATOM 645 C CA . CYS A 1 85 ? -11.294 -2.188 11.754 1.00 94.38 85 CYS A CA 1
ATOM 646 C C . CYS A 1 85 ? -12.632 -1.443 11.845 1.00 94.38 85 CYS A C 1
ATOM 648 O O . CYS A 1 85 ? -12.862 -0.694 12.789 1.00 94.38 85 CYS A O 1
ATOM 650 N N . VAL A 1 86 ? -13.556 -1.741 10.927 1.00 89.12 86 VAL A N 1
ATOM 651 C CA . VAL A 1 86 ? -14.922 -1.181 10.912 1.00 89.12 86 VAL A CA 1
ATOM 652 C C . VAL A 1 86 ? -15.724 -1.548 12.174 1.00 89.12 86 VAL A C 1
ATOM 654 O O . VAL A 1 86 ? -16.640 -0.837 12.559 1.00 89.12 86 VAL A O 1
ATOM 657 N N . GLY A 1 87 ? -15.405 -2.675 12.821 1.00 89.31 87 GLY A N 1
ATOM 658 C CA . GLY A 1 87 ? -16.132 -3.180 13.991 1.00 89.31 87 GLY A CA 1
ATOM 659 C C . GLY A 1 87 ? -15.611 -2.718 15.354 1.00 89.31 87 GLY A C 1
ATOM 660 O O . GLY A 1 87 ? -16.416 -2.474 16.241 1.00 89.31 87 GLY A O 1
ATOM 661 N N . CYS A 1 88 ? -14.293 -2.640 15.548 1.00 91.75 88 CYS A N 1
ATOM 662 C CA . CYS A 1 88 ? -13.690 -2.357 16.860 1.00 91.75 88 CYS A CA 1
ATOM 663 C C . CYS A 1 88 ? -12.738 -1.154 16.860 1.00 91.75 88 CYS A C 1
ATOM 665 O O . CYS A 1 88 ? -12.057 -0.923 17.855 1.00 91.75 88 CYS A O 1
ATOM 667 N N . SER A 1 89 ? -12.652 -0.414 15.748 1.00 91.81 89 SER A N 1
ATOM 668 C CA . SER A 1 89 ? -11.807 0.781 15.583 1.00 91.81 89 SER A CA 1
ATOM 669 C C . SER A 1 89 ? -10.318 0.577 15.894 1.00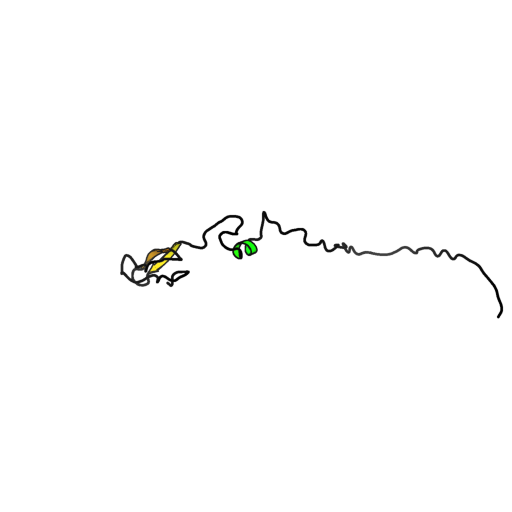 91.81 89 SER A C 1
ATOM 671 O O . SER A 1 89 ? -9.568 1.537 16.038 1.00 91.81 89 SER A O 1
ATOM 673 N N . THR A 1 90 ? -9.861 -0.674 15.974 1.00 93.19 90 THR A N 1
ATOM 674 C CA . THR A 1 90 ? -8.450 -1.009 16.173 1.00 93.19 90 THR A CA 1
ATOM 675 C C . THR A 1 90 ? -7.656 -0.670 14.919 1.00 93.19 90 THR A C 1
ATOM 677 O O . THR A 1 90 ? -8.106 -0.946 13.805 1.00 93.19 90 THR A O 1
ATOM 680 N N . VAL A 1 91 ? -6.461 -0.109 15.103 1.00 93.62 91 VAL A N 1
ATOM 681 C CA . VAL A 1 91 ? -5.513 0.150 14.016 1.00 93.62 91 VAL A CA 1
ATOM 682 C C . VAL A 1 91 ? -5.043 -1.179 13.424 1.00 93.62 91 VAL A C 1
ATOM 684 O O . VAL A 1 91 ? -4.499 -2.013 14.141 1.00 93.62 91 VAL A O 1
ATOM 687 N N . LEU A 1 92 ? -5.275 -1.372 12.124 1.00 94.25 92 LEU A N 1
ATOM 688 C CA . LEU A 1 92 ? -4.861 -2.560 11.370 1.00 94.25 92 LEU A CA 1
ATOM 689 C C . LEU A 1 92 ? -3.537 -2.361 10.638 1.00 94.25 92 LEU A C 1
ATOM 691 O O . LEU A 1 92 ? -2.836 -3.332 10.385 1.00 94.25 92 LEU A O 1
ATOM 695 N N . CYS A 1 93 ? -3.231 -1.126 10.232 1.00 94.88 93 CYS A N 1
ATOM 696 C CA . CYS A 1 93 ? -1.937 -0.797 9.657 1.00 94.88 93 CYS A CA 1
ATOM 697 C C . CYS A 1 93 ? -1.582 0.685 9.817 1.00 94.88 93 CYS A C 1
ATOM 699 O O . CYS A 1 93 ? -2.456 1.558 9.827 1.00 94.88 93 CYS A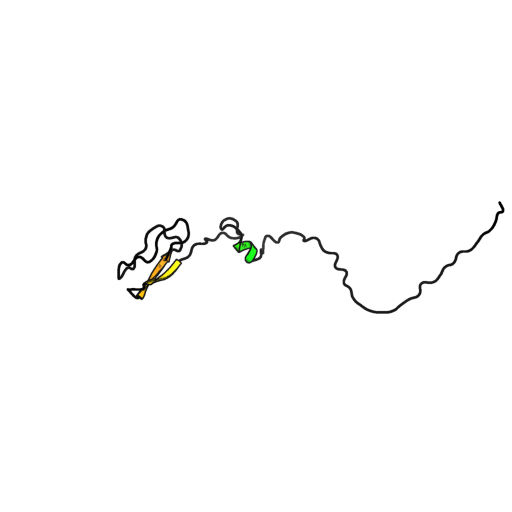 O 1
ATOM 701 N N . GLN A 1 94 ? -0.283 0.969 9.871 1.00 95.25 94 GLN A N 1
ATOM 702 C CA . GLN A 1 94 ? 0.300 2.306 9.874 1.00 95.25 94 GLN A CA 1
ATOM 703 C C . GLN A 1 94 ? 0.941 2.616 8.509 1.00 95.25 94 GLN A C 1
ATOM 705 O O . GLN A 1 94 ? 1.647 1.762 7.955 1.00 95.25 94 GLN A O 1
ATOM 710 N N . PRO A 1 95 ? 0.727 3.826 7.961 1.00 96.44 95 PRO A N 1
ATOM 711 C CA . PRO A 1 95 ? 1.336 4.224 6.701 1.00 96.44 95 PRO A CA 1
ATOM 712 C C . PRO A 1 95 ? 2.850 4.387 6.862 1.00 96.44 95 PRO A C 1
ATOM 714 O O . PRO A 1 95 ? 3.342 4.878 7.878 1.00 96.44 95 PRO A O 1
ATOM 717 N N . THR A 1 96 ? 3.597 3.986 5.837 1.00 95.75 96 THR A N 1
ATOM 718 C CA . THR A 1 96 ? 5.043 4.222 5.731 1.00 95.75 96 THR A CA 1
ATOM 719 C C . THR A 1 96 ? 5.360 4.771 4.337 1.00 95.75 96 THR A C 1
ATOM 721 O O . THR A 1 96 ? 4.483 4.836 3.479 1.00 95.75 96 THR A O 1
ATOM 724 N N . GLY A 1 97 ? 6.618 5.139 4.067 1.00 95.69 97 GLY A N 1
ATOM 725 C CA . GLY A 1 97 ? 7.043 5.519 2.710 1.00 95.69 97 GLY A CA 1
ATOM 726 C C . GLY A 1 97 ? 7.003 4.371 1.685 1.00 95.69 97 GLY A C 1
ATOM 727 O O . GLY A 1 97 ? 7.171 4.610 0.492 1.00 95.69 97 GLY A O 1
ATOM 728 N N . GLY A 1 98 ? 6.805 3.126 2.133 1.00 94.19 98 GLY A N 1
ATOM 729 C CA . GLY A 1 98 ? 6.771 1.929 1.297 1.00 94.19 98 GLY A CA 1
ATOM 730 C C . GLY A 1 98 ? 5.551 1.064 1.595 1.00 94.19 98 GLY A C 1
ATOM 731 O O . GLY A 1 98 ? 4.413 1.508 1.469 1.00 94.19 98 GLY A O 1
ATOM 732 N N . LYS A 1 99 ? 5.786 -0.203 1.953 1.00 95.25 99 LYS A N 1
ATOM 733 C CA . LYS A 1 99 ? 4.701 -1.091 2.379 1.00 95.25 99 LYS A CA 1
ATOM 734 C C . LYS A 1 99 ? 4.189 -0.672 3.756 1.00 95.25 99 LYS A C 1
ATOM 736 O O . LYS A 1 99 ? 4.989 -0.407 4.655 1.00 95.25 99 LYS A O 1
ATOM 741 N N . ALA A 1 100 ? 2.872 -0.638 3.916 1.00 95.81 100 ALA A N 1
ATOM 742 C CA . ALA A 1 100 ? 2.238 -0.347 5.193 1.00 95.81 100 ALA A CA 1
ATOM 743 C C . ALA A 1 100 ? 2.692 -1.358 6.259 1.00 95.81 100 ALA A C 1
ATOM 745 O O . ALA A 1 100 ? 2.898 -2.541 5.969 1.00 95.81 100 ALA A O 1
ATOM 746 N N . ARG A 1 101 ? 2.866 -0.875 7.488 1.00 94.06 101 ARG A N 1
ATOM 747 C CA . ARG A 1 101 ? 3.204 -1.702 8.648 1.00 94.06 101 ARG A CA 1
ATOM 748 C C . ARG A 1 101 ? 1.906 -2.241 9.238 1.00 94.06 101 ARG A C 1
ATOM 750 O O . ARG A 1 101 ? 1.074 -1.430 9.625 1.00 94.06 101 ARG A O 1
ATOM 757 N N . LEU A 1 102 ? 1.736 -3.561 9.268 1.00 90.56 102 LEU A N 1
ATOM 758 C CA . LEU A 1 102 ? 0.606 -4.227 9.928 1.00 90.56 102 LEU A CA 1
ATOM 759 C C . LEU A 1 102 ? 0.813 -4.266 11.448 1.00 90.56 102 LEU A C 1
ATOM 761 O O . LEU A 1 102 ? 1.986 -4.428 11.861 1.00 90.56 102 LEU A O 1
#

Sequence (102 aa):
RHLLGGGGARWRRGAAGPGGGGAERGCSRPQLAKDLLHPSPEEEKRKHKKKRLVQSPNSYFMDVKCPGCYKITTVFSHAQTVVLCVGCSTVLCQPTGGKARL

pLDDT: mean 77.77, std 22.57, range [34.78, 96.56]

Solvent-accessible surface area (backbone atoms only — not comparable to full-atom values): 7096 Å² total; per-residue (Å²): 144,82,87,85,87,81,88,79,89,78,88,75,78,86,82,84,83,82,82,90,78,92,70,84,78,72,72,81,70,72,87,79,69,82,62,80,89,72,61,54,73,69,63,46,69,73,37,55,51,86,70,29,99,68,73,52,81,92,69,51,77,44,79,44,68,40,93,84,67,67,48,73,44,84,40,56,42,58,28,84,56,74,41,58,41,92,82,67,66,46,78,56,30,43,49,47,102,52,66,36,44,108

Organism: NCBI:txid132585

Secondary structure (DSSP, 8-state):
-------------PPP-------------------SSS--HHHHHHS-TTSSSS---S--EEEEEPTTT--EEEEET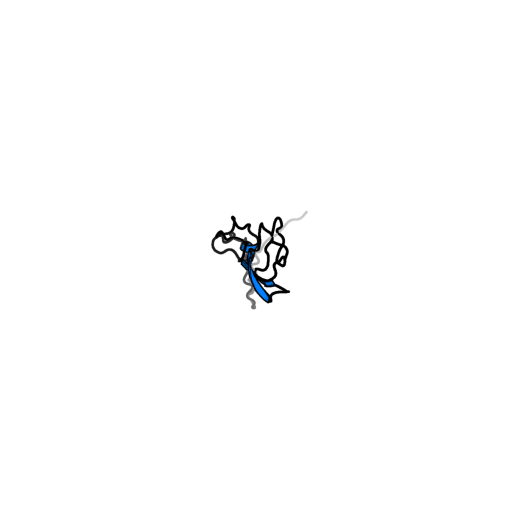T-SS-EE-TTT--EEEB--SSSPB-

Mean predicted aligned error: 15.47 Å